Protein AF-A0A6H1N4C7-F1 (afdb_monomer_lite)

Structure (mmCIF, N/CA/C/O backbone):
data_AF-A0A6H1N4C7-F1
#
_entry.id   AF-A0A6H1N4C7-F1
#
loop_
_atom_site.group_PDB
_atom_site.id
_atom_site.type_symbol
_atom_site.label_atom_id
_atom_site.label_alt_id
_atom_site.label_comp_id
_atom_site.label_asym_id
_atom_site.label_entity_id
_atom_site.label_seq_id
_atom_site.pdbx_PDB_ins_code
_atom_site.Cartn_x
_atom_site.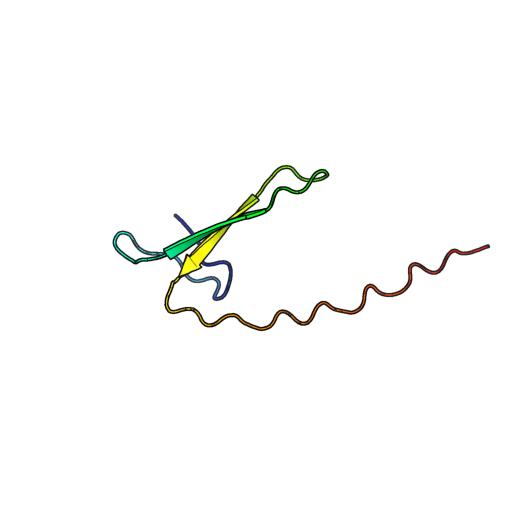Cartn_y
_atom_site.Cartn_z
_atom_site.occupancy
_atom_site.B_iso_or_equiv
_atom_site.auth_seq_id
_atom_site.auth_comp_id
_atom_site.auth_asym_id
_atom_site.auth_atom_id
_atom_site.pdbx_PDB_model_num
ATOM 1 N N . MET A 1 1 ? -10.777 2.890 -7.148 1.00 73.88 1 MET A N 1
ATOM 2 C CA . MET A 1 1 ? -10.885 1.623 -6.397 1.00 73.88 1 MET A CA 1
ATOM 3 C C . MET A 1 1 ? -9.487 1.057 -6.2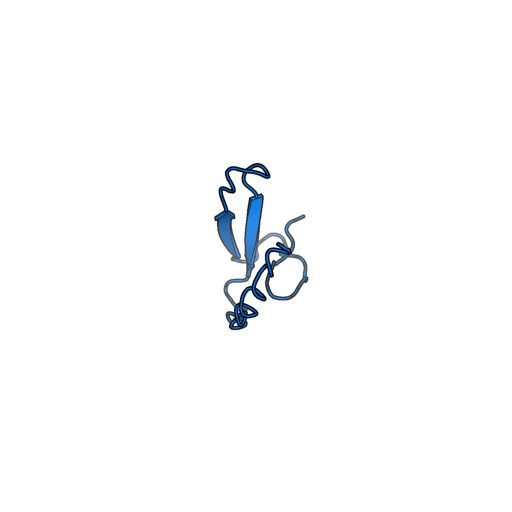87 1.00 73.88 1 MET A C 1
ATOM 5 O O . MET A 1 1 ? -8.921 0.690 -7.309 1.00 73.88 1 MET A O 1
ATOM 9 N N . ASN A 1 2 ? -8.910 1.081 -5.089 1.00 87.06 2 ASN A N 1
ATOM 10 C CA . ASN A 1 2 ? -7.551 0.598 -4.859 1.00 87.06 2 ASN A CA 1
ATOM 11 C C . ASN A 1 2 ? -7.622 -0.887 -4.493 1.00 87.06 2 ASN A C 1
ATOM 13 O O . ASN A 1 2 ? -8.481 -1.281 -3.706 1.00 87.06 2 ASN A O 1
ATOM 17 N N . ILE A 1 3 ? -6.755 -1.710 -5.076 1.00 90.69 3 ILE A N 1
ATOM 18 C CA . ILE A 1 3 ? -6.670 -3.144 -4.775 1.00 90.69 3 ILE A CA 1
ATOM 19 C C . ILE A 1 3 ? -5.375 -3.379 -4.010 1.00 90.69 3 ILE A C 1
ATOM 21 O O . ILE A 1 3 ? -4.323 -2.861 -4.388 1.00 90.69 3 ILE A O 1
ATOM 25 N N . CYS A 1 4 ? -5.458 -4.139 -2.922 1.00 91.00 4 CYS A N 1
ATOM 26 C CA . CYS A 1 4 ? -4.295 -4.500 -2.138 1.00 91.00 4 CYS A CA 1
ATOM 27 C C . CYS A 1 4 ? -3.423 -5.490 -2.911 1.00 91.00 4 CYS A C 1
ATOM 29 O O . CYS A 1 4 ? -3.819 -6.634 -3.119 1.00 91.00 4 CYS A O 1
ATOM 31 N N . GLY A 1 5 ? -2.197 -5.093 -3.255 1.00 87.94 5 GLY A N 1
ATOM 32 C CA . GLY A 1 5 ? -1.243 -5.945 -3.977 1.00 87.94 5 GLY A CA 1
ATOM 33 C C . GLY A 1 5 ? -0.701 -7.146 -3.184 1.00 87.94 5 GLY A C 1
ATOM 34 O O . GLY A 1 5 ? 0.209 -7.815 -3.661 1.00 87.94 5 GLY A O 1
ATOM 35 N N . ARG A 1 6 ? -1.189 -7.395 -1.956 1.00 86.94 6 ARG A N 1
ATOM 36 C CA . ARG A 1 6 ? -0.820 -8.560 -1.123 1.00 86.94 6 ARG A CA 1
ATOM 37 C C . ARG A 1 6 ? -1.903 -9.632 -1.048 1.00 86.94 6 ARG A C 1
ATOM 39 O O . ARG A 1 6 ? -1.560 -10.806 -0.993 1.00 86.94 6 ARG A O 1
ATOM 46 N N . CYS A 1 7 ? -3.170 -9.239 -0.940 1.00 88.62 7 CYS A N 1
ATOM 47 C CA . CYS A 1 7 ? -4.290 -10.165 -0.738 1.00 88.62 7 CYS A CA 1
ATOM 48 C C . CYS A 1 7 ? -5.325 -10.121 -1.867 1.00 88.62 7 CYS A C 1
ATOM 50 O O . CYS A 1 7 ? -6.326 -10.827 -1.777 1.00 88.62 7 CYS A O 1
ATOM 52 N N . ASP A 1 8 ? -5.120 -9.264 -2.874 1.00 90.12 8 ASP A N 1
ATOM 53 C CA . ASP A 1 8 ? -6.030 -9.039 -4.004 1.00 90.12 8 ASP A CA 1
ATOM 54 C C . ASP A 1 8 ? -7.453 -8.619 -3.593 1.00 90.12 8 ASP A C 1
ATOM 56 O O . ASP A 1 8 ? -8.400 -8.680 -4.377 1.00 90.12 8 ASP A O 1
ATOM 60 N N . GLN A 1 9 ? -7.618 -8.137 -2.357 1.00 91.38 9 GLN A N 1
ATOM 61 C CA . GLN A 1 9 ? -8.875 -7.584 -1.866 1.00 91.38 9 GLN A CA 1
ATOM 62 C C . GLN A 1 9 ? -8.919 -6.064 -2.061 1.00 91.38 9 GLN A C 1
ATOM 64 O O . GLN A 1 9 ? -7.880 -5.394 -2.009 1.00 91.38 9 GLN A O 1
ATOM 69 N N . PRO A 1 10 ? -10.113 -5.483 -2.263 1.00 92.56 10 PRO A N 1
ATOM 70 C CA . PRO A 1 10 ? -10.257 -4.039 -2.355 1.00 92.56 10 PRO A CA 1
ATOM 71 C C . PRO A 1 10 ? -9.896 -3.352 -1.034 1.00 92.56 10 PRO A C 1
ATOM 73 O O . PRO A 1 10 ? -10.268 -3.814 0.044 1.00 92.56 10 PRO A O 1
ATOM 76 N N . VAL A 1 11 ? -9.211 -2.215 -1.133 1.00 90.94 11 VAL A N 1
ATOM 77 C CA . VAL A 1 11 ? -9.054 -1.251 -0.040 1.00 90.94 11 VAL A CA 1
ATOM 78 C C . VAL A 1 11 ? -10.306 -0.380 -0.016 1.00 90.94 11 VAL A C 1
ATOM 80 O O . VAL A 1 11 ? -10.611 0.287 -1.010 1.00 90.94 11 VAL A O 1
ATOM 83 N N . ARG A 1 12 ? -11.070 -0.437 1.077 1.00 89.81 12 ARG A N 1
ATOM 84 C CA . ARG A 1 12 ? -12.327 0.308 1.228 1.00 89.81 12 ARG A CA 1
ATOM 85 C C . ARG A 1 12 ? -12.039 1.747 1.660 1.00 89.81 12 ARG A C 1
ATOM 87 O O . ARG A 1 12 ? -11.035 2.025 2.311 1.00 89.81 12 ARG A O 1
ATOM 94 N N . ASP A 1 13 ? -12.943 2.662 1.321 1.00 83.06 13 ASP A N 1
ATOM 95 C CA . ASP A 1 13 ? -12.873 4.045 1.793 1.00 83.06 13 ASP A CA 1
ATOM 96 C C . ASP A 1 13 ? -12.902 4.105 3.327 1.00 83.06 13 ASP A C 1
ATOM 98 O O . ASP A 1 13 ? -13.771 3.514 3.971 1.00 83.06 13 ASP A O 1
ATOM 102 N N . GLY A 1 14 ? -11.931 4.815 3.903 1.00 86.25 14 GLY A N 1
ATOM 103 C CA . GLY A 1 14 ? -11.734 4.918 5.351 1.00 86.25 14 GLY A CA 1
ATOM 104 C C . GLY A 1 14 ? -10.852 3.827 5.967 1.00 86.25 14 GLY A C 1
ATOM 105 O O . GLY A 1 14 ? -10.528 3.930 7.147 1.00 86.25 14 GLY A O 1
ATOM 106 N N . GLU A 1 15 ? -10.427 2.813 5.206 1.00 87.88 15 GLU A N 1
ATOM 107 C CA . GLU A 1 15 ? -9.399 1.879 5.673 1.00 87.88 15 GLU A CA 1
ATOM 108 C C . GLU A 1 15 ? -8.003 2.486 5.538 1.00 87.88 15 GLU A C 1
ATOM 110 O O . GLU A 1 15 ? -7.665 3.111 4.532 1.00 87.88 15 GLU A O 1
ATOM 115 N N . GLU A 1 16 ? -7.160 2.255 6.542 1.00 89.00 16 GLU A N 1
ATOM 116 C CA . GLU A 1 16 ? -5.764 2.670 6.486 1.00 89.00 16 GLU A CA 1
ATOM 117 C C . GLU A 1 16 ? -4.944 1.746 5.570 1.00 89.00 16 GLU A C 1
ATOM 119 O O . GLU A 1 16 ? -4.968 0.512 5.678 1.00 89.00 16 GLU A O 1
ATOM 124 N N . TYR A 1 17 ? -4.169 2.358 4.675 1.00 91.00 17 TYR A N 1
ATOM 125 C CA . TYR A 1 17 ? -3.317 1.665 3.716 1.00 91.00 17 TYR A CA 1
ATOM 126 C C . TYR A 1 17 ? -1.967 2.371 3.552 1.00 91.00 17 TYR A C 1
ATOM 128 O O . TYR A 1 17 ? -1.797 3.536 3.903 1.00 91.00 17 TYR A O 1
ATOM 136 N N . THR A 1 18 ? -0.993 1.656 2.999 1.00 90.31 18 THR A N 1
ATOM 137 C CA . THR A 1 18 ? 0.295 2.198 2.551 1.00 90.31 18 THR A CA 1
ATOM 138 C C . THR A 1 18 ? 0.359 2.172 1.031 1.00 90.31 18 THR A C 1
ATOM 140 O O . THR A 1 18 ? -0.123 1.227 0.402 1.00 90.31 18 THR A O 1
ATOM 143 N N . GLU A 1 19 ? 0.972 3.191 0.437 1.00 90.69 19 GLU A N 1
ATOM 144 C CA . GLU A 1 19 ? 1.268 3.231 -0.992 1.00 90.69 19 GLU A CA 1
ATOM 145 C C . GLU A 1 19 ? 2.766 3.049 -1.249 1.00 90.69 19 GLU A C 1
ATOM 147 O O . GLU A 1 19 ? 3.617 3.591 -0.543 1.00 90.69 19 GLU A O 1
ATOM 152 N N . HIS A 1 20 ? 3.093 2.272 -2.276 1.00 86.19 20 HIS A N 1
ATOM 153 C CA . HIS A 1 20 ? 4.456 2.078 -2.745 1.00 86.19 20 HIS A CA 1
ATOM 154 C C . HIS A 1 20 ? 4.516 2.363 -4.234 1.00 86.19 20 HIS A C 1
ATOM 156 O O . HIS A 1 20 ? 3.927 1.647 -5.045 1.00 86.19 20 HIS A O 1
ATOM 162 N N . ARG A 1 21 ? 5.264 3.401 -4.595 1.00 85.31 21 ARG A N 1
ATOM 163 C CA . ARG A 1 21 ? 5.587 3.679 -5.986 1.00 85.31 21 ARG A CA 1
ATOM 164 C C . ARG A 1 21 ? 6.767 2.808 -6.404 1.00 85.31 21 ARG A C 1
ATOM 166 O O . ARG A 1 21 ? 7.822 2.834 -5.776 1.00 85.31 21 ARG A O 1
ATOM 173 N N . ILE A 1 22 ? 6.562 2.013 -7.442 1.00 83.62 22 ILE A N 1
ATOM 174 C CA . ILE A 1 22 ? 7.584 1.197 -8.084 1.00 83.62 22 ILE A CA 1
ATOM 175 C C . ILE A 1 22 ? 7.905 1.875 -9.404 1.00 83.62 22 ILE A C 1
ATOM 177 O O . ILE A 1 22 ? 7.186 1.708 -10.388 1.00 83.62 22 ILE A O 1
ATOM 181 N N . ASP A 1 23 ? 8.974 2.660 -9.425 1.00 83.56 23 ASP A N 1
ATOM 182 C CA . ASP A 1 23 ? 9.470 3.253 -10.659 1.00 83.56 23 ASP A CA 1
ATOM 183 C C . ASP A 1 23 ? 10.260 2.192 -11.432 1.00 83.56 23 ASP A C 1
ATOM 185 O O . ASP A 1 23 ? 11.349 1.777 -11.033 1.00 83.56 23 ASP A O 1
ATOM 189 N N . SER A 1 24 ? 9.678 1.711 -12.532 1.00 75.25 24 SER A N 1
ATOM 190 C CA . SER A 1 24 ? 10.344 0.778 -13.436 1.00 75.25 24 SER A CA 1
ATOM 191 C C . SER A 1 24 ? 10.769 1.523 -14.704 1.00 75.25 24 SER A C 1
ATOM 193 O O . SER A 1 24 ? 9.901 2.055 -15.406 1.00 75.25 24 SER A O 1
ATOM 195 N N . PRO A 1 25 ? 12.075 1.577 -15.028 1.00 70.50 25 PRO A N 1
ATOM 196 C CA . PRO A 1 25 ? 12.580 2.352 -16.164 1.00 70.50 25 PRO A CA 1
ATOM 197 C C . PRO A 1 25 ? 12.071 1.850 -17.523 1.00 70.50 25 PRO A C 1
ATOM 199 O O . PRO A 1 25 ? 12.134 2.580 -18.505 1.00 70.50 25 PRO A O 1
ATOM 202 N N . SER A 1 26 ? 11.554 0.622 -17.589 1.00 73.50 26 SER A N 1
ATOM 203 C CA . SER A 1 26 ? 11.095 -0.031 -18.818 1.00 73.50 26 SER A CA 1
ATOM 204 C C . SER A 1 26 ? 9.572 -0.079 -18.994 1.00 73.50 26 SER A C 1
ATOM 206 O O . SER A 1 26 ? 9.119 -0.277 -20.116 1.00 73.50 26 SER A O 1
ATOM 208 N N . LEU A 1 27 ? 8.776 0.091 -17.932 1.00 63.97 27 LEU A N 1
ATOM 209 C CA . LEU A 1 27 ? 7.313 -0.113 -17.973 1.00 63.97 27 LEU A CA 1
ATOM 210 C C . LEU A 1 27 ? 6.488 1.105 -17.532 1.00 63.97 27 LEU A C 1
ATOM 212 O O . LEU A 1 27 ? 5.261 1.052 -17.554 1.00 63.97 27 LEU A O 1
ATOM 216 N N . GLY A 1 28 ? 7.144 2.207 -17.159 1.00 68.94 28 GLY A N 1
ATOM 217 C CA . GLY A 1 28 ? 6.480 3.307 -16.466 1.00 68.94 28 GLY A CA 1
ATOM 218 C C . GLY A 1 28 ? 6.222 2.936 -15.004 1.00 68.94 28 GLY A C 1
ATOM 219 O O . GLY A 1 28 ? 6.027 1.771 -14.657 1.00 68.94 28 GLY A O 1
ATOM 220 N N . GLY A 1 29 ? 6.300 3.920 -14.110 1.00 80.06 29 GLY A N 1
ATOM 221 C CA . GLY A 1 29 ? 6.095 3.666 -12.686 1.00 80.06 29 GLY A CA 1
ATOM 222 C C . GLY A 1 29 ? 4.690 3.126 -12.396 1.00 80.06 29 GLY A C 1
ATOM 223 O O . GLY A 1 29 ? 3.715 3.601 -12.973 1.00 80.06 29 GLY A O 1
ATOM 224 N N . THR A 1 30 ? 4.583 2.151 -11.493 1.00 85.56 30 THR A N 1
ATOM 225 C CA . THR A 1 30 ? 3.307 1.626 -10.987 1.00 85.56 30 THR A CA 1
ATOM 226 C C . THR A 1 30 ? 3.158 1.959 -9.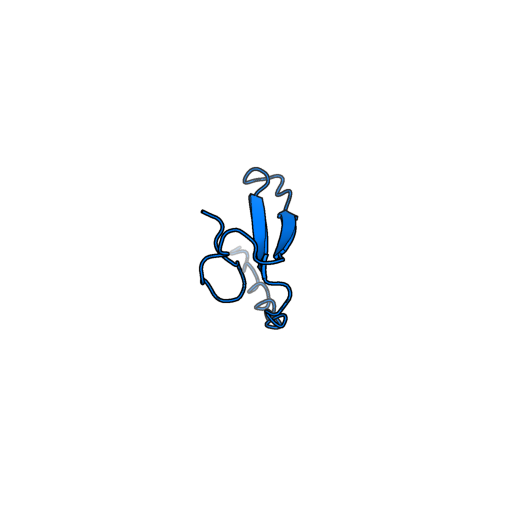509 1.00 85.56 30 THR A C 1
ATOM 228 O O . THR A 1 30 ? 4.119 1.861 -8.749 1.00 85.56 30 THR A O 1
ATOM 231 N N . THR A 1 31 ? 1.953 2.333 -9.088 1.00 87.88 31 THR A N 1
ATOM 232 C CA . THR A 1 31 ? 1.631 2.518 -7.668 1.00 87.88 31 THR A CA 1
ATOM 233 C C . THR A 1 31 ? 0.929 1.274 -7.147 1.00 87.88 31 THR A C 1
ATOM 235 O O . THR A 1 31 ? -0.083 0.848 -7.700 1.00 87.88 31 THR A O 1
ATOM 238 N N . VAL A 1 32 ? 1.459 0.701 -6.071 1.00 89.31 32 VAL A N 1
ATOM 239 C CA . VAL A 1 32 ? 0.887 -0.455 -5.377 1.00 89.31 32 VAL A CA 1
ATOM 240 C C . VAL A 1 32 ? 0.297 0.004 -4.048 1.00 89.31 32 VAL A C 1
ATOM 242 O O . VAL A 1 32 ? 0.982 0.647 -3.255 1.00 89.31 32 VAL A O 1
ATOM 245 N N . TYR A 1 33 ? -0.957 -0.360 -3.791 1.00 90.56 33 TYR A N 1
ATOM 246 C CA . TYR A 1 33 ? -1.653 -0.092 -2.531 1.00 90.56 33 TYR A CA 1
ATOM 247 C C . TYR A 1 33 ? -1.630 -1.339 -1.649 1.00 90.56 33 TYR A C 1
ATOM 249 O O . TYR A 1 33 ? -1.769 -2.446 -2.163 1.00 90.56 33 TYR A O 1
ATOM 257 N N . LEU A 1 34 ? -1.457 -1.182 -0.335 1.00 90.50 34 LEU A N 1
ATOM 258 C CA . LEU A 1 34 ? -1.373 -2.285 0.626 1.00 90.50 34 LEU A CA 1
ATOM 259 C C . LEU A 1 34 ? -2.157 -1.968 1.901 1.00 90.50 34 LEU A C 1
ATOM 261 O O . LEU A 1 34 ? -1.919 -0.932 2.513 1.00 90.50 34 LEU A O 1
ATOM 265 N N . HIS A 1 35 ? -3.024 -2.872 2.362 1.00 91.69 35 HIS A N 1
ATOM 266 C CA . HIS A 1 35 ? -3.628 -2.749 3.696 1.00 91.69 35 HIS A CA 1
ATOM 267 C C . HIS A 1 35 ? -2.553 -2.775 4.793 1.00 91.69 35 HIS A C 1
ATOM 269 O O . HIS A 1 35 ? -1.629 -3.592 4.724 1.00 91.69 35 HIS A O 1
ATOM 275 N N . LEU A 1 36 ? -2.702 -1.964 5.848 1.00 87.75 36 LEU A N 1
ATOM 276 C CA . LEU A 1 36 ? -1.769 -1.987 6.990 1.00 87.75 36 LEU A CA 1
ATOM 277 C C . LEU A 1 36 ? -1.779 -3.323 7.749 1.00 87.75 36 LEU A C 1
ATOM 279 O O . LEU A 1 36 ? -0.750 -3.764 8.258 1.00 87.75 36 LEU A O 1
ATOM 283 N N . TRP A 1 37 ? -2.932 -3.992 7.797 1.00 85.56 37 TRP A N 1
ATOM 284 C CA . TRP A 1 37 ? -3.093 -5.291 8.453 1.00 85.56 37 TRP A CA 1
ATOM 285 C C . TRP A 1 37 ? -2.621 -6.471 7.590 1.00 85.56 37 TRP A C 1
ATOM 287 O O . TRP A 1 37 ? -2.418 -7.573 8.109 1.00 85.56 37 TRP A O 1
ATOM 297 N N . CYS A 1 38 ? -2.413 -6.271 6.282 1.00 85.75 38 CYS A N 1
ATOM 298 C CA . CYS A 1 38 ? -1.901 -7.322 5.412 1.00 85.75 38 CYS A CA 1
ATOM 299 C C . CYS A 1 38 ? -0.449 -7.620 5.775 1.00 85.75 38 CYS A C 1
ATOM 301 O O . CYS A 1 38 ? 0.448 -6.834 5.476 1.00 85.75 38 CYS A O 1
ATOM 303 N N . LYS A 1 39 ? -0.182 -8.790 6.360 1.00 73.69 39 LYS A N 1
ATOM 304 C CA . LYS A 1 39 ? 1.195 -9.253 6.572 1.00 73.69 39 LYS A CA 1
ATOM 305 C C . LYS A 1 39 ? 1.902 -9.419 5.227 1.00 73.69 39 LYS A C 1
ATOM 307 O O . LYS A 1 39 ? 1.298 -9.830 4.238 1.00 73.69 39 LYS A O 1
ATOM 312 N N . ARG A 1 40 ? 3.186 -9.055 5.185 1.00 66.75 40 ARG A N 1
ATOM 313 C CA . ARG A 1 40 ? 4.024 -9.227 3.996 1.00 66.75 40 ARG A CA 1
ATOM 314 C C . ARG A 1 40 ? 4.109 -10.724 3.712 1.00 66.75 40 ARG A C 1
ATOM 316 O O . ARG A 1 40 ? 4.673 -11.457 4.516 1.00 66.75 40 ARG A O 1
ATOM 323 N N . VAL A 1 41 ? 3.534 -11.166 2.599 1.00 63.72 41 VAL A N 1
ATOM 324 C CA . VAL A 1 41 ? 3.881 -12.475 2.050 1.00 63.72 41 VAL A CA 1
ATOM 325 C C . VAL A 1 41 ? 5.328 -12.324 1.604 1.00 63.72 41 VAL A C 1
ATOM 327 O O . VAL A 1 41 ? 5.637 -11.406 0.841 1.00 63.72 41 VAL A O 1
ATOM 330 N N . GLU A 1 42 ? 6.237 -13.118 2.159 1.00 58.59 42 GLU A N 1
ATOM 331 C CA . GLU A 1 42 ? 7.609 -13.159 1.669 1.00 58.59 42 GLU A CA 1
ATOM 332 C C . GLU A 1 42 ? 7.541 -13.686 0.240 1.00 58.59 42 GLU A C 1
ATOM 334 O O . GLU A 1 42 ? 7.385 -14.883 0.003 1.00 58.59 42 GLU A O 1
ATOM 339 N N . ILE A 1 43 ? 7.549 -12.763 -0.722 1.00 56.66 43 ILE A N 1
ATOM 340 C CA . ILE A 1 43 ? 7.624 -13.111 -2.129 1.00 56.66 43 ILE A CA 1
ATOM 341 C C . ILE A 1 43 ? 9.026 -13.681 -2.290 1.00 56.66 43 ILE A C 1
ATOM 343 O O . ILE A 1 43 ? 10.003 -12.937 -2.354 1.00 56.66 43 ILE A O 1
ATOM 347 N N . GLN A 1 44 ? 9.128 -15.009 -2.251 1.00 53.53 44 GLN A N 1
ATOM 348 C CA . GLN A 1 44 ? 10.340 -15.710 -2.631 1.00 53.53 44 GLN A CA 1
ATOM 349 C C . GLN A 1 44 ? 10.630 -15.280 -4.061 1.00 53.53 44 GLN A C 1
ATOM 351 O O . GLN A 1 44 ? 9.899 -15.637 -4.985 1.00 53.53 44 GLN A O 1
ATOM 356 N N . THR A 1 45 ? 11.653 -14.446 -4.229 1.00 53.84 45 THR A N 1
ATOM 357 C CA . THR A 1 45 ? 12.214 -14.133 -5.533 1.00 53.84 45 THR A CA 1
ATOM 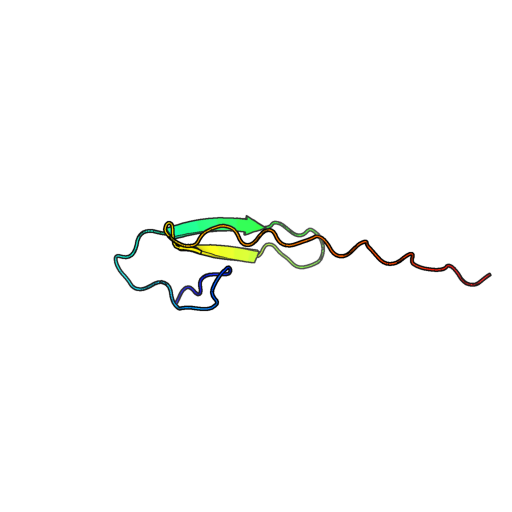358 C C . THR A 1 45 ? 12.551 -15.474 -6.163 1.00 53.84 45 THR A C 1
ATOM 360 O O . THR A 1 45 ? 13.492 -16.138 -5.724 1.00 53.84 45 THR A O 1
ATOM 363 N N . ALA A 1 46 ? 11.745 -15.920 -7.131 1.00 57.34 46 ALA A 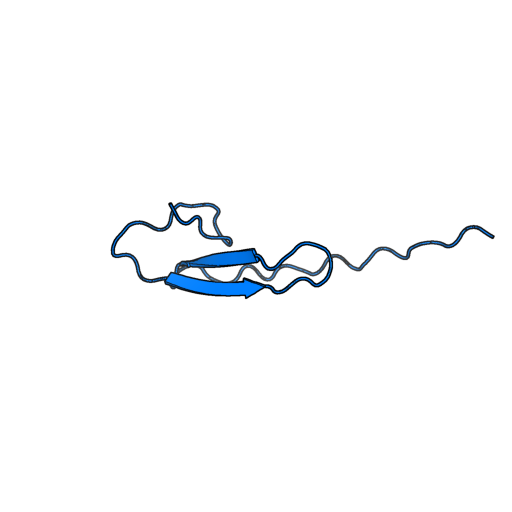N 1
ATOM 364 C CA . ALA A 1 46 ? 12.098 -17.091 -7.912 1.00 57.34 46 ALA A CA 1
ATOM 365 C C . ALA A 1 46 ? 13.516 -16.826 -8.440 1.00 57.34 46 ALA A C 1
ATOM 367 O O . ALA A 1 46 ? 13.752 -15.723 -8.952 1.00 57.34 46 ALA A O 1
ATOM 368 N N . PRO A 1 47 ? 14.479 -17.749 -8.260 1.00 49.50 47 PRO A N 1
ATOM 369 C CA . PRO A 1 47 ? 15.807 -17.544 -8.805 1.00 49.50 47 PRO A CA 1
ATOM 370 C C . PRO A 1 47 ? 15.621 -17.263 -10.291 1.00 49.50 47 PRO A C 1
ATOM 372 O O . PRO A 1 47 ? 14.956 -18.037 -10.983 1.00 49.50 47 PRO A O 1
ATOM 375 N N . ALA A 1 48 ? 16.127 -16.111 -10.741 1.00 57.88 48 ALA A N 1
ATOM 376 C CA . ALA A 1 48 ? 16.151 -15.755 -12.147 1.00 57.88 48 ALA A CA 1
ATOM 377 C C . ALA A 1 48 ? 16.800 -16.937 -12.864 1.00 57.88 48 ALA A C 1
ATOM 379 O O . ALA A 1 48 ? 17.997 -17.179 -12.703 1.00 57.88 48 ALA A O 1
ATOM 380 N N . SER A 1 49 ? 15.984 -17.748 -13.535 1.00 53.78 49 SER A N 1
ATOM 381 C CA . SER A 1 49 ? 16.469 -18.921 -14.237 1.00 53.78 49 SER A CA 1
ATOM 382 C C . SER A 1 49 ? 17.344 -18.398 -15.362 1.00 53.78 49 SER A C 1
ATOM 384 O O . SER A 1 49 ? 16.864 -17.813 -16.328 1.00 53.78 49 SER A O 1
ATOM 386 N N . GLU A 1 50 ? 18.648 -18.513 -15.118 1.00 52.53 50 GLU A N 1
ATOM 387 C CA . GLU A 1 50 ? 19.757 -18.568 -16.057 1.00 52.53 50 GLU A CA 1
ATOM 388 C C . GLU A 1 50 ? 19.290 -18.480 -17.516 1.00 52.53 50 GLU A C 1
ATOM 390 O O . GLU A 1 50 ? 18.878 -19.474 -18.117 1.00 52.53 50 GLU A O 1
ATOM 395 N N . ILE A 1 51 ? 19.348 -17.273 -18.090 1.00 60.69 51 ILE A N 1
ATOM 396 C CA . ILE A 1 51 ? 19.243 -17.074 -19.536 1.00 60.69 51 ILE A CA 1
ATOM 397 C C . ILE A 1 51 ? 20.439 -17.811 -20.146 1.00 60.69 51 ILE A C 1
ATOM 399 O O . ILE A 1 51 ? 21.539 -17.264 -20.253 1.00 60.69 51 ILE A O 1
ATOM 403 N N . ARG A 1 52 ? 20.248 -19.084 -20.501 1.00 50.69 52 ARG A N 1
ATOM 404 C CA . ARG A 1 52 ? 21.231 -19.863 -21.249 1.00 50.69 52 ARG A CA 1
ATOM 405 C C . ARG A 1 52 ? 21.381 -19.231 -22.627 1.00 50.69 52 ARG A C 1
ATOM 407 O O . ARG A 1 52 ? 20.525 -19.390 -23.494 1.00 50.69 52 ARG A O 1
ATOM 414 N N . ARG A 1 53 ? 22.484 -18.497 -22.805 1.00 56.12 53 ARG A N 1
ATOM 415 C CA . ARG A 1 53 ? 23.015 -18.114 -24.116 1.00 56.12 53 ARG A CA 1
ATOM 416 C C . ARG A 1 53 ? 23.246 -19.398 -24.915 1.00 56.12 53 ARG A C 1
ATOM 418 O O . ARG A 1 53 ? 24.061 -20.221 -24.504 1.00 56.12 53 ARG A O 1
ATOM 425 N N . TYR A 1 54 ? 22.535 -19.564 -26.026 1.00 52.97 54 TYR A N 1
ATOM 426 C CA . TYR A 1 54 ? 22.960 -20.493 -27.066 1.00 52.97 54 TYR A CA 1
ATOM 427 C C . TYR A 1 54 ? 24.048 -19.826 -27.910 1.00 52.97 54 TYR A C 1
ATOM 429 O O . TYR A 1 54 ? 23.987 -18.626 -28.184 1.00 52.97 54 TYR A O 1
ATOM 437 N N . HIS A 1 55 ? 25.063 -20.639 -28.181 1.00 56.31 55 HIS A N 1
ATOM 438 C CA . HIS A 1 55 ? 26.335 -20.353 -28.829 1.00 56.31 55 HIS A CA 1
ATOM 439 C C . HIS A 1 55 ? 26.199 -20.235 -30.349 1.00 56.31 55 HIS A C 1
ATOM 441 O O . HIS A 1 55 ? 25.282 -20.889 -30.897 1.00 56.31 55 HIS A O 1
#

Foldseek 3Di:
DAAAPQPRHDDDPPFDWDWDWDADVPPGIDIHIHGPPRDDDPPPPDPPPDPDDDD

Sequence (55 aa):
MNICGRCDQPVRDGEEYTEHRIDSPSLGGTTVYLHLWCKRVEIQTAPASEIR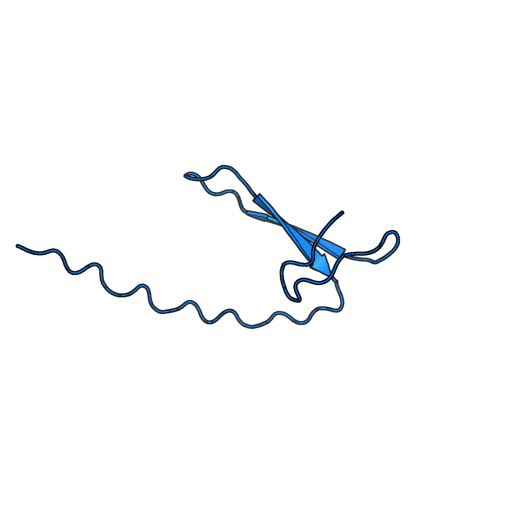RYH

pLDDT: mean 76.71, std 14.57, range [49.5, 92.56]

Radius of gyration: 15.75 Å; chains: 1; bounding box: 39×25×37 Å

Secondary structure (DSSP, 8-state):
-EEBTTT-PEEPTT--EEEEEE--TTT--EEEEEETTS-----------------